Protein AF-A0A060BS75-F1 (afdb_monomer_lite)

pLDDT: mean 91.6, std 6.38, range [59.06, 98.06]

Foldseek 3Di:
DQAAEDAAPVLLVVLLDPVNVVVCNVVSVVCSVRYYHDHDDDDCVAPALQPHPVFPFRDDPVCCLVRVLVSQQVVCVVQVADRDSPQAEAEAEDAQDPVPCLVVCLVCVVVVLVDRHAYEYDYEYDPVSLVSLVVVCVVRVNHYGHHYD

Structure (mmCIF, N/CA/C/O backbone):
data_AF-A0A060BS75-F1
#
_entry.id   AF-A0A060BS75-F1
#
loop_
_atom_site.group_PDB
_atom_site.id
_atom_site.type_symbol
_atom_site.label_atom_id
_atom_site.label_alt_id
_atom_site.label_comp_id
_atom_site.label_asym_id
_atom_site.label_entity_id
_atom_site.label_seq_id
_atom_site.pdbx_PDB_ins_code
_atom_site.Cartn_x
_atom_site.Cartn_y
_atom_site.Cartn_z
_atom_site.occupancy
_atom_site.B_iso_or_equiv
_atom_site.auth_seq_id
_atom_site.auth_comp_id
_atom_site.auth_asym_id
_atom_site.auth_atom_id
_atom_site.pdbx_PDB_model_num
ATOM 1 N N . ALA A 1 1 ? 27.995 4.447 -23.408 1.00 72.88 1 ALA A N 1
ATOM 2 C CA . ALA A 1 1 ? 27.972 4.197 -21.955 1.00 72.88 1 ALA A CA 1
ATOM 3 C C . ALA A 1 1 ? 28.676 2.880 -21.669 1.00 72.88 1 ALA A C 1
ATOM 5 O O . ALA A 1 1 ? 28.351 1.890 -22.328 1.00 72.88 1 ALA A O 1
ATOM 6 N N . ASP A 1 2 ? 29.633 2.883 -20.743 1.00 88.06 2 ASP A N 1
ATOM 7 C CA . ASP A 1 2 ? 30.417 1.701 -20.351 1.00 88.06 2 ASP A CA 1
ATOM 8 C C . ASP A 1 2 ? 29.591 0.711 -19.522 1.00 88.06 2 ASP A C 1
ATOM 10 O O . ASP A 1 2 ? 29.735 -0.495 -19.678 1.00 88.06 2 ASP A O 1
ATOM 14 N N . LYS A 1 3 ? 28.653 1.221 -18.717 1.00 91.50 3 LYS A N 1
ATOM 15 C CA . LYS A 1 3 ? 27.625 0.449 -18.008 1.00 91.50 3 LYS A CA 1
ATOM 16 C C . LYS A 1 3 ? 26.238 1.038 -18.250 1.00 91.50 3 LYS A C 1
ATOM 18 O O . LYS A 1 3 ? 26.112 2.223 -18.565 1.00 91.50 3 LYS A O 1
ATOM 23 N N . VAL A 1 4 ? 25.215 0.201 -18.121 1.00 92.06 4 VAL A N 1
ATOM 24 C CA . VAL A 1 4 ? 23.796 0.570 -18.178 1.00 92.06 4 VAL A CA 1
ATOM 25 C C . VAL A 1 4 ? 23.181 0.189 -16.840 1.00 92.06 4 VAL A C 1
ATOM 27 O O . VAL A 1 4 ? 23.401 -0.920 -16.363 1.00 92.06 4 VAL A O 1
ATOM 30 N N . THR A 1 5 ? 22.441 1.097 -16.215 1.00 93.50 5 THR A N 1
ATOM 31 C CA . THR A 1 5 ? 21.841 0.843 -14.903 1.00 93.50 5 THR A CA 1
ATOM 32 C C . THR A 1 5 ? 20.326 0.920 -14.959 1.00 93.50 5 THR A C 1
ATOM 34 O O . THR A 1 5 ? 19.753 1.641 -15.775 1.00 93.50 5 THR A O 1
ATOM 37 N N . THR A 1 6 ? 19.676 0.170 -14.077 1.00 92.31 6 THR A N 1
ATOM 38 C CA . THR A 1 6 ? 18.230 0.221 -13.865 1.00 92.31 6 THR A CA 1
ATOM 39 C C . THR A 1 6 ? 17.898 0.070 -12.381 1.00 92.31 6 THR A C 1
ATOM 41 O O . THR A 1 6 ? 18.798 -0.067 -11.561 1.00 92.31 6 THR A O 1
ATOM 44 N N . VAL A 1 7 ? 16.621 0.134 -12.009 1.00 91.44 7 VAL A N 1
ATOM 45 C CA . VAL A 1 7 ? 16.177 0.299 -10.610 1.00 91.44 7 VAL A CA 1
ATOM 46 C C . VAL A 1 7 ? 16.085 -0.994 -9.787 1.00 91.44 7 VAL A C 1
ATOM 48 O O . VAL A 1 7 ? 15.776 -0.935 -8.599 1.00 91.44 7 VAL A O 1
ATOM 51 N N . SER A 1 8 ? 16.296 -2.167 -10.385 1.00 91.56 8 SER A N 1
ATOM 52 C CA . SER A 1 8 ? 16.396 -3.451 -9.673 1.00 91.56 8 SER A CA 1
ATOM 53 C C . SER A 1 8 ? 17.017 -4.522 -10.568 1.00 91.56 8 SER A C 1
ATOM 55 O O . SER A 1 8 ? 16.987 -4.384 -11.790 1.00 91.56 8 SER A O 1
ATOM 57 N N . GLU A 1 9 ? 17.573 -5.581 -9.977 1.00 89.69 9 GLU A N 1
ATOM 58 C CA . GLU A 1 9 ? 18.162 -6.685 -10.753 1.00 89.69 9 GLU A CA 1
ATOM 59 C C . GLU A 1 9 ? 17.097 -7.469 -11.524 1.00 89.69 9 GLU A C 1
ATOM 61 O O . GLU A 1 9 ? 17.269 -7.738 -12.706 1.00 89.69 9 GLU A O 1
ATOM 66 N N . SER A 1 10 ? 15.940 -7.741 -10.915 1.00 91.88 10 SER A N 1
ATOM 67 C CA . SER A 1 10 ? 14.841 -8.406 -11.625 1.00 91.88 10 SER A CA 1
ATOM 68 C C . SER A 1 10 ? 14.353 -7.576 -12.810 1.00 91.88 10 SER A C 1
ATOM 70 O O . SER A 1 10 ? 14.191 -8.104 -13.902 1.00 91.88 10 SER A O 1
ATOM 72 N N . TYR A 1 11 ? 14.233 -6.255 -12.647 1.00 91.06 11 TYR A N 1
ATOM 73 C CA . TYR A 1 11 ? 13.853 -5.392 -13.764 1.00 91.06 11 TYR A CA 1
ATOM 74 C C . TYR A 1 11 ? 14.939 -5.332 -14.851 1.00 91.06 11 TYR A C 1
ATOM 76 O O . TYR A 1 11 ? 14.619 -5.174 -16.026 1.00 91.06 11 TYR A O 1
ATOM 84 N N . ALA A 1 12 ? 16.220 -5.491 -14.492 1.00 91.69 12 ALA A N 1
ATOM 85 C CA . ALA A 1 12 ? 17.308 -5.621 -15.461 1.00 91.69 12 ALA A CA 1
ATOM 86 C C . ALA A 1 12 ? 17.142 -6.869 -16.335 1.00 91.69 12 ALA A C 1
ATOM 88 O O . ALA A 1 12 ? 17.379 -6.800 -17.537 1.00 91.69 12 ALA A O 1
ATOM 89 N N . GLU A 1 13 ? 16.696 -7.982 -15.758 1.00 91.12 13 GLU A N 1
ATOM 90 C CA . GLU A 1 13 ? 16.373 -9.198 -16.504 1.00 91.12 13 GLU A CA 1
ATOM 91 C C . GLU A 1 13 ? 15.101 -9.015 -17.345 1.00 91.12 13 GLU A C 1
ATOM 93 O O . GLU A 1 13 ? 15.109 -9.316 -18.541 1.00 91.12 13 GLU A O 1
ATOM 98 N N . GLU A 1 14 ? 14.040 -8.449 -16.764 1.00 92.31 14 GLU A N 1
ATOM 99 C CA . GLU A 1 14 ? 12.744 -8.240 -17.421 1.00 92.31 14 GLU A CA 1
ATOM 100 C C . GLU A 1 14 ? 12.889 -7.441 -18.721 1.00 92.31 14 GLU A C 1
ATOM 102 O O . GLU A 1 14 ? 12.435 -7.896 -19.769 1.00 92.31 14 GLU A O 1
ATOM 107 N N . ILE A 1 15 ? 13.606 -6.312 -18.721 1.00 94.38 15 ILE A N 1
ATOM 108 C CA . ILE A 1 15 ? 13.758 -5.470 -19.925 1.00 94.38 15 ILE A CA 1
ATOM 109 C C . ILE A 1 15 ? 14.606 -6.109 -21.038 1.00 94.38 15 ILE A C 1
ATOM 111 O O . ILE A 1 15 ? 14.699 -5.563 -22.139 1.00 94.38 15 ILE A O 1
ATOM 115 N N . THR A 1 16 ? 15.234 -7.262 -20.786 1.00 93.06 16 THR A N 1
ATOM 116 C CA . THR A 1 16 ? 15.895 -8.056 -21.837 1.00 93.06 16 THR A CA 1
ATOM 117 C C . THR A 1 16 ? 14.941 -9.006 -22.562 1.00 93.06 16 THR A C 1
ATOM 119 O O . THR A 1 16 ? 15.337 -9.625 -23.552 1.00 93.06 16 THR A O 1
ATOM 122 N N . THR A 1 17 ? 13.687 -9.092 -22.116 1.00 92.81 17 THR A N 1
ATOM 123 C CA . THR A 1 17 ? 12.621 -9.877 -22.749 1.00 92.81 17 THR A CA 1
ATOM 124 C C . THR A 1 17 ? 11.796 -9.021 -23.723 1.00 92.81 17 THR A C 1
ATOM 126 O O . THR A 1 17 ? 11.691 -7.804 -23.530 1.00 92.81 17 THR A O 1
ATOM 129 N N . PRO A 1 18 ? 11.215 -9.605 -24.789 1.00 91.62 18 PRO A N 1
ATOM 130 C CA . PRO A 1 18 ? 10.369 -8.872 -25.733 1.00 91.62 18 PRO A CA 1
ATOM 131 C C . PRO A 1 18 ? 9.185 -8.140 -25.090 1.00 91.62 18 PRO A C 1
ATOM 133 O O . PRO A 1 18 ? 8.813 -7.071 -25.568 1.00 91.62 18 PRO A O 1
ATOM 136 N N . GLU A 1 19 ? 8.623 -8.700 -24.020 1.00 90.19 19 GLU A N 1
ATOM 137 C CA . GLU A 1 19 ? 7.420 -8.222 -23.339 1.00 90.19 19 GLU A CA 1
ATOM 138 C C . GLU A 1 19 ? 7.645 -6.891 -22.612 1.00 90.19 19 GLU A C 1
ATOM 140 O O . GLU A 1 19 ? 6.770 -6.031 -22.632 1.00 90.19 19 GLU A O 1
ATOM 145 N N . TYR A 1 20 ? 8.819 -6.711 -21.999 1.00 86.62 20 TYR A N 1
ATOM 146 C CA . TYR A 1 20 ? 9.129 -5.534 -21.172 1.00 86.62 20 TYR A CA 1
ATOM 147 C C . TYR A 1 20 ? 10.224 -4.640 -21.758 1.00 86.62 20 TYR A C 1
ATOM 149 O O . TYR A 1 20 ? 10.456 -3.534 -21.276 1.00 86.62 20 TYR A O 1
ATOM 157 N N . GLY A 1 21 ? 10.932 -5.103 -22.789 1.00 86.25 21 GLY A N 1
ATOM 158 C CA . GLY A 1 21 ? 12.050 -4.368 -23.368 1.00 86.25 21 GLY A CA 1
ATOM 159 C C . GLY A 1 21 ? 11.661 -3.302 -24.388 1.00 86.25 21 GLY A C 1
ATOM 160 O O . GLY A 1 21 ? 12.567 -2.702 -24.959 1.00 86.25 21 GLY A O 1
ATOM 161 N N . GLU A 1 22 ? 10.366 -3.094 -24.667 1.00 90.00 22 GLU A N 1
ATOM 162 C CA .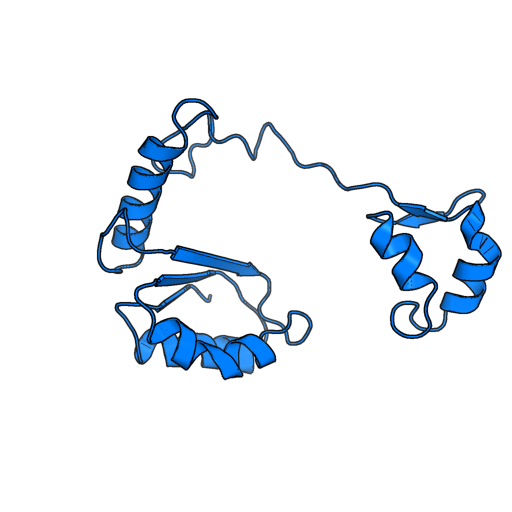 GLU A 1 22 ? 9.842 -2.008 -25.524 1.00 90.00 22 GLU A CA 1
ATOM 163 C C . GLU A 1 22 ? 10.601 -1.878 -26.867 1.00 90.00 22 GLU A C 1
ATOM 165 O O . GLU A 1 22 ? 11.000 -0.801 -27.307 1.00 90.00 22 GLU A O 1
ATOM 170 N N . GLY A 1 23 ? 10.893 -3.022 -27.502 1.00 90.88 23 GLY A N 1
ATOM 171 C CA . GLY A 1 23 ? 11.647 -3.100 -28.764 1.00 90.88 23 GLY A CA 1
ATOM 172 C C . GLY A 1 23 ? 13.179 -2.992 -28.648 1.00 90.88 23 GLY A C 1
ATOM 173 O O . GLY A 1 23 ? 13.880 -3.253 -29.623 1.00 90.88 23 GLY A O 1
ATOM 174 N N . LEU A 1 24 ? 13.721 -2.689 -27.467 1.00 92.69 24 LEU A N 1
ATOM 175 C CA . LEU A 1 24 ? 15.162 -2.612 -27.180 1.00 92.69 24 LEU A CA 1
ATOM 176 C C . LEU A 1 24 ? 15.741 -3.883 -26.544 1.00 92.69 24 LEU A C 1
ATOM 178 O O . LEU A 1 24 ? 16.956 -3.975 -26.365 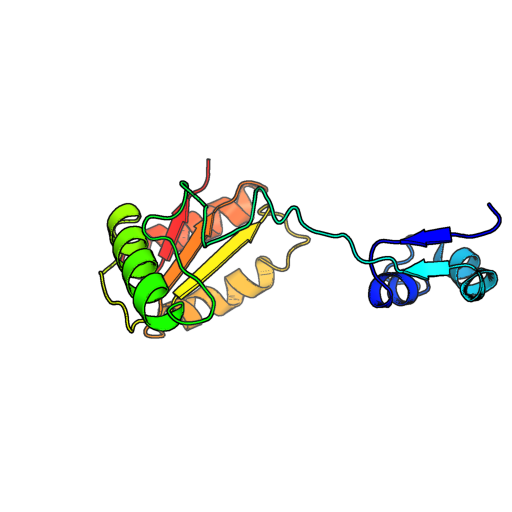1.00 92.69 24 LEU A O 1
ATOM 182 N N . HIS A 1 25 ? 14.901 -4.872 -26.242 1.00 93.25 25 HIS A N 1
ATOM 183 C CA . HIS A 1 25 ? 15.280 -6.131 -25.595 1.00 93.25 25 HIS A CA 1
ATOM 184 C C . HIS A 1 25 ? 16.519 -6.796 -26.217 1.00 93.25 25 HIS A C 1
ATOM 186 O O . HIS A 1 25 ? 17.432 -7.180 -25.495 1.00 93.25 25 HIS A O 1
ATOM 192 N N . GLY A 1 26 ? 16.623 -6.862 -27.551 1.00 92.00 26 GLY A N 1
ATOM 193 C CA . GLY A 1 26 ? 17.783 -7.456 -28.228 1.00 92.00 26 GLY A CA 1
ATOM 194 C C . GLY A 1 26 ? 19.091 -6.693 -27.984 1.00 92.00 26 GLY A C 1
ATOM 195 O O . GLY A 1 26 ? 20.142 -7.304 -27.780 1.00 92.00 26 GLY A O 1
ATOM 196 N N . LEU A 1 27 ? 19.029 -5.358 -27.940 1.00 93.00 27 LEU A N 1
ATOM 197 C CA . LEU A 1 27 ? 20.176 -4.502 -27.625 1.00 93.00 27 LEU A CA 1
ATOM 198 C C . LEU A 1 27 ? 20.585 -4.649 -26.154 1.00 93.00 27 LEU A C 1
ATOM 200 O O . LEU A 1 27 ? 21.772 -4.776 -25.848 1.00 93.00 27 LEU A O 1
ATOM 204 N N . LEU A 1 28 ? 19.603 -4.652 -25.252 1.00 93.56 28 LEU A N 1
ATOM 205 C CA . LEU A 1 28 ? 19.818 -4.803 -23.814 1.00 93.56 28 LEU A CA 1
ATOM 206 C C . LEU A 1 28 ? 20.377 -6.194 -23.485 1.00 93.56 28 LEU A C 1
ATOM 208 O O . LEU A 1 28 ? 21.357 -6.302 -22.753 1.00 93.56 28 LEU A O 1
ATOM 212 N N . TYR A 1 29 ? 19.853 -7.245 -24.117 1.00 92.81 29 TYR A N 1
ATOM 213 C CA . TYR A 1 29 ? 20.337 -8.617 -23.971 1.00 92.81 29 TYR A CA 1
ATOM 214 C C . TYR A 1 29 ? 21.776 -8.791 -24.478 1.00 92.81 29 TYR A C 1
ATOM 216 O O . TYR A 1 29 ? 22.598 -9.456 -23.833 1.00 92.81 29 TYR A O 1
ATOM 224 N N . ALA A 1 30 ? 22.119 -8.169 -25.613 1.00 94.31 30 ALA A N 1
ATOM 225 C CA . ALA A 1 30 ? 23.484 -8.176 -26.140 1.00 94.31 30 ALA A CA 1
ATOM 226 C C . ALA A 1 30 ? 24.480 -7.525 -25.166 1.00 94.31 30 ALA A C 1
ATOM 228 O O . ALA A 1 30 ? 25.638 -7.936 -25.096 1.00 94.31 30 ALA A O 1
ATOM 229 N N . ARG A 1 31 ? 24.015 -6.554 -24.372 1.00 93.19 31 ARG A N 1
ATOM 230 C CA . ARG A 1 31 ? 24.799 -5.838 -23.359 1.00 93.19 31 ARG A CA 1
ATOM 231 C C . ARG A 1 31 ? 24.506 -6.262 -21.919 1.00 93.19 31 ARG A C 1
ATOM 233 O O . ARG A 1 31 ? 24.892 -5.550 -21.000 1.00 93.19 31 ARG A O 1
ATOM 240 N N . ARG A 1 32 ? 23.896 -7.428 -21.690 1.00 91.50 32 ARG A N 1
ATOM 241 C CA . ARG A 1 32 ? 23.499 -7.878 -20.341 1.00 91.50 32 ARG A CA 1
ATOM 242 C C . ARG A 1 32 ? 24.651 -7.953 -19.327 1.00 91.50 32 ARG A C 1
ATOM 244 O O . ARG A 1 32 ? 24.427 -7.730 -18.152 1.00 91.50 32 ARG A O 1
ATOM 251 N N . GLY A 1 33 ? 25.892 -8.195 -19.769 1.00 91.69 33 GLY A N 1
ATOM 252 C CA . GLY A 1 33 ? 27.078 -8.160 -18.889 1.00 91.69 33 GLY A CA 1
ATOM 253 C C . GLY A 1 33 ? 27.467 -6.753 -18.397 1.00 91.69 33 GLY A C 1
ATOM 254 O O . GLY A 1 33 ? 28.258 -6.602 -17.464 1.00 91.69 33 GLY A O 1
ATOM 255 N N . ASP A 1 34 ? 26.908 -5.717 -19.022 1.00 93.31 34 ASP A N 1
ATOM 256 C CA . ASP A 1 34 ? 27.057 -4.312 -18.645 1.00 93.31 34 ASP A CA 1
ATOM 257 C C . ASP A 1 34 ? 25.787 -3.715 -18.033 1.00 93.31 34 ASP A C 1
ATOM 259 O O . ASP A 1 34 ? 25.822 -2.555 -17.615 1.00 93.31 34 ASP A O 1
ATOM 263 N N . LEU A 1 35 ? 24.690 -4.476 -17.993 1.00 93.62 35 LEU A N 1
ATOM 264 C CA . LEU A 1 35 ? 23.411 -4.062 -17.437 1.00 93.62 35 LEU A CA 1
ATOM 265 C C . LEU A 1 35 ? 23.351 -4.452 -15.959 1.00 93.62 35 LEU A C 1
ATOM 267 O O . LEU A 1 35 ? 23.537 -5.617 -15.626 1.00 93.62 35 LEU A O 1
ATOM 271 N N . VAL A 1 36 ? 23.120 -3.477 -15.082 1.00 93.62 36 VAL A N 1
ATOM 272 C CA . VAL A 1 36 ? 23.147 -3.675 -13.626 1.00 93.62 36 VAL A CA 1
ATOM 273 C C . VAL A 1 36 ? 21.907 -3.070 -12.979 1.00 93.62 36 VAL A C 1
ATOM 275 O O . VAL A 1 36 ? 21.583 -1.900 -13.205 1.00 93.62 36 VAL A O 1
ATOM 278 N N . GLY A 1 37 ? 21.229 -3.843 -12.138 1.00 92.81 37 GLY A N 1
ATOM 279 C CA . GLY A 1 37 ? 20.146 -3.359 -11.298 1.00 92.81 37 GLY A CA 1
ATOM 280 C C . GLY A 1 37 ? 20.650 -2.748 -9.993 1.00 92.81 37 GLY A C 1
ATOM 281 O O . GLY A 1 37 ? 21.301 -3.404 -9.190 1.00 92.81 37 GLY A O 1
ATOM 282 N N . ILE A 1 38 ? 20.306 -1.492 -9.730 1.00 92.44 38 ILE A N 1
ATOM 283 C CA . ILE A 1 38 ? 20.626 -0.800 -8.482 1.00 92.44 38 ILE A CA 1
ATOM 284 C C . ILE A 1 38 ? 19.315 -0.412 -7.811 1.00 92.44 38 ILE A C 1
ATOM 286 O O . ILE A 1 38 ? 18.581 0.441 -8.306 1.00 92.44 38 ILE A O 1
ATOM 290 N N . LEU A 1 39 ? 19.032 -1.043 -6.670 1.00 92.12 39 LEU A N 1
ATOM 291 C CA . LEU A 1 39 ? 17.833 -0.753 -5.892 1.00 92.12 39 LEU A CA 1
ATOM 292 C C . LEU A 1 39 ? 17.825 0.696 -5.410 1.00 92.12 39 LEU A C 1
ATOM 294 O O . LEU A 1 39 ? 18.799 1.194 -4.839 1.00 92.12 39 LEU A O 1
ATOM 298 N N . ASN A 1 40 ? 16.681 1.350 -5.588 1.00 90.56 40 ASN A N 1
ATOM 299 C CA . ASN A 1 40 ? 16.455 2.665 -5.014 1.00 90.56 40 ASN A CA 1
ATOM 300 C C . ASN A 1 40 ? 16.411 2.574 -3.483 1.00 90.56 40 ASN A C 1
ATOM 302 O O . ASN A 1 40 ? 15.773 1.690 -2.911 1.00 90.56 40 ASN A O 1
ATOM 306 N N . GLY A 1 41 ? 17.063 3.525 -2.820 1.00 91.25 41 GLY A N 1
ATOM 307 C CA . GLY A 1 41 ? 16.927 3.712 -1.379 1.00 91.25 41 GLY A CA 1
ATOM 308 C C . GLY A 1 41 ? 15.660 4.484 -1.008 1.00 91.25 41 GLY A C 1
ATOM 309 O O . GLY A 1 41 ? 15.002 5.091 -1.853 1.00 91.25 41 GLY A O 1
ATOM 310 N N . ILE A 1 42 ? 15.367 4.521 0.292 1.00 93.25 42 ILE A N 1
ATOM 311 C CA . ILE A 1 42 ? 14.388 5.436 0.889 1.00 93.25 42 ILE A CA 1
ATOM 312 C C . ILE A 1 42 ? 15.079 6.367 1.887 1.00 93.25 42 ILE A C 1
ATOM 314 O O . ILE A 1 42 ? 16.151 6.069 2.413 1.00 93.25 42 ILE A O 1
ATOM 318 N N . SER A 1 43 ? 14.457 7.509 2.167 1.00 92.12 43 SER A N 1
ATOM 319 C CA . SER A 1 43 ? 14.963 8.454 3.159 1.00 92.12 43 SER A CA 1
ATOM 320 C C . SER A 1 43 ? 14.524 8.049 4.568 1.00 92.12 43 SER A C 1
ATOM 322 O O . SER A 1 43 ? 13.376 8.268 4.941 1.00 92.12 43 SER A O 1
ATOM 324 N N . TYR A 1 44 ? 15.449 7.525 5.375 1.00 91.81 44 TYR A N 1
ATOM 325 C CA . TYR A 1 44 ? 15.204 7.179 6.785 1.00 91.81 44 TYR A CA 1
ATOM 326 C C . TYR A 1 44 ? 15.006 8.391 7.704 1.00 91.81 44 TYR A C 1
ATOM 328 O O . TYR A 1 44 ? 14.686 8.227 8.872 1.00 91.81 44 TYR A O 1
ATOM 336 N N . THR A 1 45 ? 15.214 9.616 7.221 1.00 91.38 45 THR A N 1
ATOM 337 C CA . THR A 1 45 ? 14.855 10.821 7.983 1.00 91.38 45 THR A CA 1
ATOM 338 C C . THR A 1 45 ? 13.378 11.156 7.820 1.00 91.38 45 THR A C 1
ATOM 340 O O . THR A 1 45 ? 12.751 11.605 8.772 1.00 91.38 45 THR A O 1
ATOM 343 N N . HIS A 1 46 ? 12.820 10.926 6.627 1.00 89.50 46 HIS A N 1
ATOM 344 C CA . HIS A 1 46 ? 11.407 11.179 6.341 1.00 89.50 46 HIS A CA 1
ATOM 345 C C . HIS A 1 46 ? 10.523 9.975 6.685 1.00 89.50 46 HIS A C 1
ATOM 347 O O . HIS A 1 46 ? 9.451 10.150 7.246 1.00 89.50 46 HIS A O 1
ATOM 353 N N . TYR A 1 47 ? 10.984 8.757 6.394 1.00 92.12 47 TYR A N 1
ATOM 354 C CA . TYR A 1 47 ? 10.249 7.511 6.620 1.00 92.12 47 TYR A CA 1
ATOM 355 C C . TYR A 1 47 ? 10.801 6.767 7.835 1.00 92.12 47 TYR A C 1
ATOM 357 O O . TYR A 1 47 ? 11.407 5.702 7.708 1.00 92.12 47 TYR A O 1
ATOM 365 N N . ASN A 1 48 ? 10.613 7.343 9.022 1.00 95.81 48 ASN A N 1
ATOM 366 C CA . ASN A 1 48 ? 11.007 6.711 10.277 1.00 95.81 48 ASN A CA 1
ATOM 367 C C . ASN A 1 48 ? 9.852 6.705 11.282 1.00 95.81 48 ASN A C 1
ATOM 369 O O . ASN A 1 48 ? 9.560 7.753 11.859 1.00 95.81 48 ASN A O 1
ATOM 373 N N . PRO A 1 49 ? 9.243 5.540 11.568 1.00 96.31 49 PRO A N 1
ATOM 374 C CA . PRO A 1 49 ? 8.105 5.457 12.478 1.00 96.31 49 PRO A CA 1
ATOM 375 C C . PRO A 1 49 ? 8.439 5.868 13.920 1.00 96.31 49 PRO A C 1
ATOM 377 O O . PRO A 1 49 ? 7.528 6.158 14.690 1.00 96.31 49 PRO A O 1
ATOM 380 N N . GLU A 1 50 ? 9.715 5.938 14.308 1.00 96.44 50 GLU A N 1
ATOM 381 C CA . GLU A 1 50 ? 10.118 6.403 15.640 1.00 96.44 50 GLU A CA 1
ATOM 382 C C . GLU A 1 50 ? 10.062 7.931 15.775 1.00 96.44 50 GLU A C 1
ATOM 384 O O . GLU A 1 50 ? 9.959 8.450 16.888 1.00 96.44 50 GLU A O 1
ATOM 389 N N . THR A 1 51 ? 10.109 8.663 14.659 1.00 95.94 51 THR A N 1
ATOM 390 C CA . THR A 1 51 ? 10.152 10.135 14.636 1.00 95.94 51 THR A CA 1
ATOM 391 C C . THR A 1 51 ? 9.056 10.777 13.790 1.00 95.94 51 THR A C 1
ATOM 393 O O . THR A 1 51 ? 8.897 11.995 13.844 1.00 95.94 51 THR A O 1
ATOM 396 N N . ASP A 1 52 ? 8.300 9.989 13.027 1.00 96.00 52 ASP A N 1
ATOM 397 C CA . ASP A 1 52 ? 7.257 10.471 12.127 1.00 96.00 52 ASP A CA 1
ATOM 398 C C . ASP A 1 52 ? 6.111 11.145 12.907 1.00 96.00 52 ASP A C 1
ATOM 400 O O . ASP A 1 52 ? 5.587 10.608 13.884 1.00 96.00 52 ASP A O 1
ATOM 404 N N . ASN A 1 53 ? 5.767 12.367 12.500 1.00 94.56 53 ASN A N 1
ATOM 405 C CA . ASN A 1 53 ? 4.663 13.160 13.052 1.00 94.56 53 ASN A CA 1
ATOM 406 C C . ASN A 1 53 ? 3.347 12.959 12.292 1.00 94.56 53 ASN A C 1
ATOM 408 O O . ASN A 1 53 ? 2.315 13.450 12.741 1.00 94.56 53 ASN A O 1
ATOM 412 N N . MET A 1 54 ? 3.387 12.295 11.136 1.00 94.06 54 MET A N 1
ATOM 413 C CA . MET A 1 54 ? 2.228 12.049 10.277 1.00 94.06 54 MET A CA 1
ATOM 414 C C . MET A 1 54 ? 1.452 10.798 10.697 1.00 94.06 54 MET A C 1
ATOM 416 O O . MET A 1 54 ? 0.304 10.623 10.297 1.00 94.06 54 MET A O 1
ATOM 420 N N . ILE A 1 55 ? 2.057 9.939 11.520 1.00 96.19 55 ILE A N 1
ATOM 421 C CA . ILE A 1 55 ? 1.379 8.814 12.163 1.00 96.19 55 ILE A CA 1
ATOM 422 C C . ILE A 1 55 ? 0.917 9.209 13.563 1.00 96.19 55 ILE A C 1
ATOM 424 O O . ILE A 1 55 ? 1.572 9.978 14.265 1.00 96.19 55 ILE A O 1
ATOM 428 N N . PHE A 1 56 ? -0.210 8.655 13.994 1.00 97.00 56 PH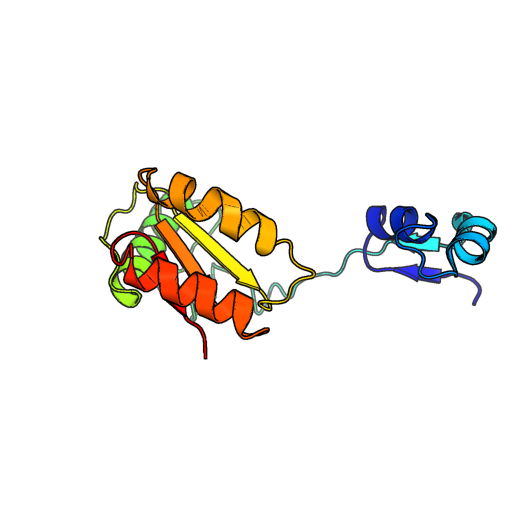E A N 1
ATOM 429 C CA . PHE A 1 56 ? -0.815 9.042 15.263 1.00 97.00 56 PHE A CA 1
ATOM 430 C C . PHE A 1 56 ? -0.030 8.592 16.500 1.00 97.00 56 PHE A C 1
ATOM 432 O O . PHE A 1 56 ? -0.152 9.195 17.562 1.00 97.00 56 PHE A O 1
ATOM 439 N N . GLU A 1 57 ? 0.708 7.492 16.391 1.00 97.25 57 GLU A N 1
ATOM 440 C CA . GLU A 1 57 ? 1.556 6.920 17.426 1.00 97.25 57 GLU A CA 1
ATOM 441 C C . GLU A 1 57 ? 2.870 6.457 16.809 1.00 97.25 57 GLU A C 1
ATOM 443 O O . GLU A 1 57 ? 2.899 5.582 15.939 1.00 97.25 57 GLU A O 1
ATOM 448 N N . ARG A 1 58 ? 3.973 7.004 17.314 1.00 97.75 58 ARG A N 1
ATOM 449 C CA . ARG A 1 58 ? 5.319 6.582 16.930 1.00 97.75 58 ARG A CA 1
ATOM 450 C C . ARG A 1 58 ? 5.650 5.207 17.491 1.00 97.75 58 ARG A C 1
ATOM 452 O O . ARG A 1 58 ? 5.242 4.856 18.603 1.00 97.75 58 ARG A O 1
ATOM 459 N N . TYR A 1 59 ? 6.421 4.439 16.732 1.00 97.25 59 TYR A N 1
ATOM 460 C CA . TYR A 1 59 ? 6.790 3.077 17.096 1.00 97.25 59 TYR A CA 1
ATOM 461 C C . TYR A 1 59 ? 8.160 2.665 16.565 1.00 97.25 59 TYR A C 1
ATOM 463 O O . TYR A 1 59 ? 8.651 3.180 15.570 1.00 97.25 59 TYR A O 1
ATOM 471 N N . SER A 1 60 ? 8.738 1.680 17.243 1.00 96.38 60 SER A N 1
ATOM 472 C CA . SER A 1 60 ? 9.983 0.991 16.902 1.00 96.38 60 SER A CA 1
ATOM 473 C C . SER A 1 60 ? 9.687 -0.479 16.608 1.00 96.38 60 SER A C 1
ATOM 475 O O . SER A 1 60 ? 8.592 -0.971 16.893 1.00 96.38 60 SER A O 1
ATOM 477 N N . ALA A 1 61 ? 10.681 -1.234 16.141 1.00 95.75 61 ALA A N 1
ATOM 478 C CA . ALA A 1 61 ? 10.539 -2.680 15.945 1.00 95.75 61 ALA A CA 1
ATOM 479 C C . ALA A 1 61 ? 10.104 -3.439 17.221 1.00 95.75 61 ALA A C 1
ATOM 481 O O . ALA A 1 61 ? 9.472 -4.485 17.124 1.00 95.75 61 ALA A O 1
ATOM 482 N N . LYS A 1 62 ? 10.395 -2.908 18.418 1.00 96.31 62 LYS A N 1
ATOM 483 C CA . LYS A 1 62 ? 10.094 -3.565 19.704 1.00 96.31 62 LYS A CA 1
ATOM 484 C C . LYS A 1 62 ? 8.633 -3.453 20.141 1.00 96.31 62 LYS A C 1
ATOM 486 O O . LYS A 1 62 ? 8.183 -4.258 20.944 1.00 96.31 62 LYS A O 1
ATOM 491 N N . ASN A 1 63 ? 7.916 -2.433 19.674 1.00 96.25 63 ASN A N 1
ATOM 492 C CA . ASN A 1 63 ? 6.535 -2.144 20.081 1.00 96.25 63 ASN A CA 1
ATOM 493 C C . ASN A 1 63 ? 5.592 -1.950 18.882 1.00 96.25 63 ASN A C 1
ATOM 495 O O . ASN A 1 63 ? 4.480 -1.447 19.050 1.00 96.25 63 ASN A O 1
ATOM 499 N N . ALA A 1 64 ? 6.038 -2.355 17.688 1.00 94.69 64 ALA A N 1
ATOM 500 C CA . ALA A 1 64 ? 5.313 -2.182 16.438 1.00 94.69 64 ALA A CA 1
ATOM 501 C C . ALA A 1 64 ? 3.923 -2.820 16.482 1.00 94.69 64 ALA A C 1
ATOM 503 O O . ALA A 1 64 ? 2.979 -2.201 16.018 1.00 94.69 64 ALA A O 1
ATOM 504 N N . GLU A 1 65 ? 3.774 -4.011 17.061 1.00 93.25 65 GLU A N 1
ATOM 505 C CA . GLU A 1 65 ? 2.487 -4.714 17.135 1.00 93.25 65 GLU A CA 1
ATOM 506 C C . GLU A 1 65 ? 1.420 -3.877 17.860 1.00 93.25 65 GLU A C 1
ATOM 508 O O . GLU A 1 65 ? 0.419 -3.484 17.261 1.00 93.25 65 GLU A O 1
ATOM 513 N N . VAL A 1 66 ? 1.699 -3.487 19.106 1.00 95.31 66 VAL A N 1
ATOM 514 C CA . VAL A 1 66 ? 0.777 -2.697 19.937 1.00 95.31 66 VAL A CA 1
ATOM 515 C C . VAL A 1 66 ? 0.530 -1.311 19.337 1.00 95.31 66 VAL A C 1
ATOM 517 O O . VAL A 1 66 ? -0.608 -0.868 19.203 1.00 95.31 66 VAL A O 1
ATOM 520 N N . LYS A 1 67 ? 1.592 -0.594 18.946 1.00 96.62 67 LYS A N 1
ATOM 521 C CA . LYS A 1 67 ? 1.460 0.786 18.459 1.00 96.62 67 LYS A CA 1
ATOM 522 C C . LYS A 1 67 ? 0.824 0.871 17.069 1.00 96.62 67 LYS A C 1
ATOM 524 O O . LYS A 1 67 ? 0.095 1.826 16.801 1.00 96.62 67 LYS A O 1
ATOM 529 N N . LYS A 1 68 ? 1.031 -0.124 16.197 1.00 95.69 68 LYS A N 1
ATOM 530 C CA . LYS A 1 68 ? 0.322 -0.198 14.910 1.00 95.69 68 LYS A CA 1
ATOM 531 C C . LYS A 1 68 ? -1.160 -0.510 15.096 1.00 95.69 68 LYS A C 1
ATOM 533 O O . LYS A 1 68 ? -1.946 0.033 14.327 1.00 95.69 68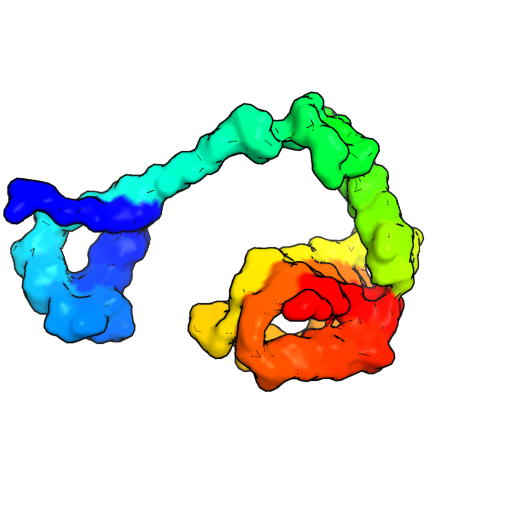 LYS A O 1
ATOM 538 N N . GLY A 1 69 ? -1.543 -1.289 16.112 1.00 96.31 69 GLY A N 1
ATOM 539 C CA . GLY A 1 69 ? -2.949 -1.471 16.495 1.00 96.31 69 GLY A CA 1
ATOM 540 C C . GLY A 1 69 ? -3.638 -0.134 16.789 1.00 96.31 69 GLY A C 1
ATOM 541 O O . GLY A 1 69 ? -4.659 0.185 16.186 1.00 96.31 69 GLY A O 1
ATOM 542 N N . ILE A 1 70 ? -3.000 0.723 17.595 1.00 96.69 70 ILE A N 1
ATOM 543 C CA . ILE A 1 70 ? -3.523 2.067 17.900 1.00 96.69 70 ILE A CA 1
ATOM 544 C C . ILE A 1 70 ? -3.605 2.943 16.641 1.00 96.69 70 ILE A C 1
ATOM 546 O O . ILE A 1 70 ? -4.624 3.592 16.407 1.00 96.69 70 ILE A O 1
ATOM 550 N N . ASN A 1 71 ? -2.556 2.959 15.808 1.00 97.50 71 ASN A N 1
ATOM 551 C CA . ASN A 1 71 ? -2.574 3.702 14.541 1.00 97.50 71 ASN A CA 1
ATOM 552 C C . ASN A 1 71 ? -3.705 3.239 13.617 1.00 97.50 71 ASN A C 1
ATOM 554 O O . ASN A 1 71 ? -4.342 4.065 12.969 1.00 97.50 71 ASN A O 1
ATOM 558 N N . LYS A 1 72 ? -3.962 1.931 13.570 1.00 97.56 72 LYS A N 1
ATOM 559 C CA . LYS A 1 72 ? -5.027 1.336 12.766 1.00 97.56 72 LYS A CA 1
ATOM 560 C C . LYS A 1 72 ? -6.410 1.749 13.259 1.00 97.56 72 LYS A C 1
ATOM 562 O O . LYS A 1 72 ? -7.216 2.155 12.434 1.00 97.56 72 LYS A O 1
ATOM 567 N N . VAL A 1 73 ? -6.664 1.719 14.568 1.00 97.94 73 VAL A N 1
ATOM 568 C CA . VAL A 1 73 ? -7.944 2.175 15.141 1.00 97.94 73 VAL A CA 1
ATOM 569 C C . VAL A 1 73 ? -8.191 3.652 14.840 1.00 97.94 73 VAL A C 1
ATOM 571 O O . VAL A 1 73 ? -9.267 4.014 14.371 1.00 97.94 73 VAL A O 1
ATOM 574 N N . LYS A 1 74 ? -7.172 4.502 15.011 1.00 98.00 74 LYS A N 1
ATOM 575 C CA . LYS A 1 74 ? -7.270 5.932 14.679 1.00 98.00 74 LYS A CA 1
ATOM 576 C C . LYS A 1 74 ? -7.464 6.174 13.176 1.00 98.00 74 LYS A C 1
ATOM 578 O O . LYS A 1 74 ? -8.180 7.091 12.789 1.00 98.00 74 LYS A O 1
ATOM 583 N N . LEU A 1 75 ? -6.871 5.342 12.314 1.00 97.69 75 LEU A N 1
ATOM 584 C CA . LEU A 1 75 ? -7.119 5.387 10.871 1.00 97.69 75 LEU A CA 1
ATOM 585 C C . LEU A 1 75 ? -8.548 4.943 10.525 1.00 97.69 75 LEU A C 1
ATOM 587 O O . LEU A 1 75 ? -9.187 5.579 9.694 1.00 97.69 75 LEU A O 1
ATOM 591 N N . GLN A 1 76 ? -9.065 3.887 11.160 1.00 98.06 76 GLN A N 1
ATOM 592 C CA . GLN A 1 76 ? -10.458 3.454 10.993 1.00 98.06 76 GLN A CA 1
ATOM 593 C C . GLN A 1 76 ? -11.419 4.578 11.382 1.00 98.06 76 GLN A C 1
ATOM 595 O O . GLN A 1 76 ? -12.317 4.898 10.610 1.00 98.06 76 GLN A O 1
ATOM 600 N N . GLU A 1 77 ? -11.179 5.227 12.523 1.00 97.75 77 GLU A N 1
ATOM 601 C CA . GLU A 1 77 ? -11.943 6.390 12.975 1.00 97.75 77 GLU A CA 1
ATOM 602 C C . GLU A 1 77 ? -11.892 7.541 11.960 1.00 97.75 77 GLU A C 1
ATOM 604 O O . GLU A 1 77 ? -12.941 8.025 11.539 1.00 97.75 77 GLU A O 1
ATOM 609 N N . LEU A 1 78 ? -10.693 7.924 11.500 1.00 97.19 78 LEU A N 1
ATOM 610 C CA . LEU A 1 78 ? -10.509 8.981 10.497 1.00 97.19 78 LEU A CA 1
ATOM 611 C C . LEU A 1 78 ? -11.294 8.706 9.204 1.00 97.19 78 LEU A C 1
ATOM 613 O O . LEU A 1 78 ? -11.785 9.633 8.563 1.00 97.19 78 LEU A O 1
ATOM 617 N N . LEU A 1 79 ? -11.403 7.435 8.819 1.00 96.75 79 LEU A N 1
ATOM 618 C CA . LEU A 1 79 ? -12.037 6.992 7.580 1.00 96.75 79 LEU A CA 1
ATOM 619 C C . LEU A 1 79 ? -13.508 6.587 7.744 1.00 96.75 79 LEU A C 1
ATOM 621 O O . LEU A 1 79 ? -14.103 6.112 6.777 1.00 96.75 79 LEU A O 1
ATOM 625 N N . ASN A 1 80 ? -14.092 6.774 8.934 1.00 96.38 80 ASN A N 1
ATOM 626 C CA . ASN A 1 80 ? -15.442 6.324 9.295 1.00 96.38 80 ASN A CA 1
ATOM 627 C C . ASN A 1 80 ? -15.680 4.815 9.090 1.00 96.38 80 ASN A C 1
ATOM 629 O O . ASN A 1 80 ? -16.797 4.381 8.814 1.00 96.38 80 ASN A O 1
ATOM 633 N N . LEU A 1 81 ? -14.634 4.004 9.247 1.00 97.06 81 LEU A N 1
ATOM 634 C CA . LEU A 1 81 ? -14.720 2.548 9.246 1.00 97.06 81 LEU A CA 1
ATOM 635 C C . LEU A 1 81 ? -14.970 2.018 10.672 1.00 97.06 81 LEU A C 1
ATOM 637 O O . LEU A 1 81 ? -14.557 2.649 11.649 1.00 97.06 81 LEU A O 1
ATOM 641 N N . PRO A 1 82 ? -15.589 0.830 10.828 1.00 96.75 82 PRO A N 1
ATOM 642 C CA . PRO A 1 82 ? -15.692 0.157 12.117 1.00 96.75 82 PRO A CA 1
ATOM 643 C C . PRO A 1 82 ? -14.320 0.005 12.780 1.00 96.75 82 PRO A C 1
ATOM 645 O O . PRO A 1 82 ? -13.392 -0.545 12.180 1.00 96.75 82 PRO A O 1
ATOM 648 N N . GLN A 1 83 ? -14.216 0.491 14.014 1.00 97.44 83 GLN A N 1
ATOM 649 C CA . GLN A 1 83 ? -12.995 0.449 14.809 1.00 97.44 83 GLN A CA 1
ATOM 650 C C . GLN A 1 83 ? -12.806 -0.954 15.391 1.00 97.44 83 GLN A C 1
ATOM 652 O O . GLN A 1 83 ? -13.595 -1.403 16.219 1.00 97.44 83 GLN A O 1
ATOM 657 N N . ASP A 1 84 ? -11.772 -1.648 14.931 1.00 95.06 84 ASP A N 1
ATOM 658 C CA . ASP A 1 84 ? -11.396 -2.985 15.378 1.00 95.06 84 ASP A CA 1
ATOM 659 C C . ASP A 1 84 ? -9.915 -3.226 15.054 1.00 95.06 84 ASP A C 1
ATOM 661 O O . ASP A 1 84 ? -9.515 -3.355 13.889 1.00 95.06 84 ASP A O 1
ATOM 665 N N . GLU A 1 85 ? -9.085 -3.299 16.094 1.00 93.12 85 GLU A N 1
ATOM 666 C CA . GLU A 1 85 ? -7.647 -3.528 15.950 1.00 93.12 85 GLU A CA 1
ATOM 667 C C . GLU A 1 85 ? -7.310 -4.912 15.373 1.00 93.12 85 GLU A C 1
ATOM 669 O O . GLU A 1 85 ? -6.256 -5.066 14.750 1.00 93.12 85 GLU A O 1
ATOM 674 N N . ASN A 1 86 ? -8.213 -5.891 15.484 1.00 92.06 86 ASN A N 1
ATOM 675 C CA . ASN A 1 86 ? -8.008 -7.269 15.039 1.00 92.06 86 ASN A CA 1
ATOM 676 C C . ASN A 1 86 ? -8.490 -7.507 13.600 1.00 92.06 86 ASN A C 1
ATOM 678 O O . ASN A 1 86 ? -7.970 -8.389 12.917 1.00 92.06 86 ASN A O 1
ATOM 682 N N . LYS A 1 87 ? -9.411 -6.684 13.084 1.00 93.25 87 LYS A N 1
ATOM 683 C CA . LYS A 1 87 ? -9.966 -6.836 11.726 1.00 93.25 87 LYS A CA 1
ATOM 684 C C . LYS A 1 87 ? -8.922 -6.606 10.638 1.00 93.25 87 LYS A C 1
ATOM 686 O O . LYS A 1 87 ? -8.333 -5.534 10.582 1.00 93.25 87 LYS A O 1
ATOM 691 N N . PHE A 1 88 ? -8.671 -7.559 9.749 1.00 94.75 88 PHE A N 1
ATOM 692 C CA . PHE A 1 88 ? -7.606 -7.416 8.748 1.00 94.75 88 PHE A CA 1
ATOM 693 C C . PHE A 1 88 ? -7.806 -6.177 7.853 1.00 94.75 88 PHE A C 1
ATOM 695 O O . PHE A 1 88 ? -8.926 -5.891 7.442 1.00 94.75 88 PHE A O 1
ATOM 702 N N . MET A 1 89 ? -6.736 -5.434 7.551 1.00 95.75 89 MET A N 1
ATOM 703 C CA . MET A 1 89 ? -6.810 -4.203 6.755 1.00 95.75 89 MET A CA 1
ATOM 704 C C . MET A 1 89 ? -5.781 -4.218 5.625 1.00 95.75 89 MET A C 1
ATOM 706 O O . MET A 1 89 ? -4.594 -4.435 5.871 1.00 95.75 89 MET A O 1
ATOM 710 N N . ILE A 1 90 ? -6.233 -3.926 4.405 1.00 95.19 90 ILE A N 1
ATOM 711 C CA . ILE A 1 90 ? -5.392 -3.713 3.224 1.00 95.19 90 ILE A CA 1
ATOM 712 C C . ILE A 1 90 ? -5.370 -2.223 2.889 1.00 95.19 90 ILE A C 1
ATOM 714 O O . ILE A 1 90 ? -6.420 -1.607 2.730 1.00 95.19 90 ILE A O 1
ATOM 718 N N . GLY A 1 91 ? -4.170 -1.654 2.755 1.00 94.31 91 GLY A N 1
ATOM 719 C CA . GLY A 1 91 ? -3.963 -0.299 2.246 1.00 94.31 91 GLY A CA 1
ATOM 720 C C . GLY A 1 91 ? -3.470 -0.323 0.800 1.00 94.31 91 GLY A C 1
ATOM 721 O O . GLY A 1 91 ? -2.457 -0.954 0.507 1.00 94.31 91 GLY A O 1
ATOM 722 N N . ILE A 1 92 ? -4.161 0.384 -0.090 1.00 92.75 92 ILE A N 1
ATOM 723 C CA . ILE A 1 92 ? -3.786 0.587 -1.490 1.00 92.75 92 ILE A CA 1
ATOM 724 C C . ILE A 1 92 ? -3.392 2.054 -1.654 1.00 92.75 92 ILE A C 1
ATOM 726 O O . ILE A 1 92 ? -4.245 2.936 -1.598 1.00 92.75 92 ILE A O 1
ATOM 730 N N . ILE A 1 93 ? -2.097 2.309 -1.861 1.00 92.62 93 ILE A N 1
ATOM 731 C CA . ILE A 1 93 ? -1.549 3.650 -2.110 1.00 92.62 93 ILE A CA 1
ATOM 732 C C . ILE A 1 93 ? -0.853 3.627 -3.471 1.00 92.62 93 ILE A C 1
ATOM 734 O O . ILE A 1 93 ? 0.254 3.105 -3.601 1.00 92.62 93 ILE A O 1
ATOM 738 N N . SER A 1 94 ? -1.520 4.131 -4.509 1.00 86.94 94 SER A N 1
ATOM 739 C CA . SER A 1 94 ? -1.013 4.072 -5.887 1.00 86.94 94 SER A CA 1
ATOM 740 C C . SER A 1 94 ? -1.684 5.113 -6.782 1.00 86.94 94 SER A C 1
ATOM 742 O O . SER A 1 94 ? -2.779 5.587 -6.496 1.00 86.94 94 SER A O 1
ATOM 744 N N . ARG A 1 95 ? -1.058 5.411 -7.927 1.00 84.94 95 ARG A N 1
ATOM 745 C CA . ARG A 1 95 ? -1.784 6.010 -9.056 1.00 84.94 95 ARG A CA 1
ATOM 746 C C . ARG A 1 95 ? -2.784 4.983 -9.579 1.00 84.94 95 ARG A C 1
ATOM 748 O O . ARG A 1 95 ? -2.401 3.828 -9.784 1.00 84.94 95 ARG A O 1
ATOM 755 N N . LEU A 1 96 ? -4.031 5.394 -9.770 1.00 82.25 96 LEU A N 1
ATOM 756 C CA . LEU A 1 96 ? -5.140 4.526 -10.166 1.00 82.25 96 LEU A CA 1
ATOM 757 C C . LEU A 1 96 ? -5.209 4.406 -11.694 1.00 82.25 96 LEU A C 1
ATOM 759 O O . LEU A 1 96 ? -6.094 4.968 -12.324 1.00 82.25 96 LEU A O 1
ATOM 763 N N . THR A 1 97 ? -4.234 3.738 -12.310 1.00 79.19 97 THR A N 1
ATOM 764 C CA . THR A 1 97 ? -4.170 3.549 -13.772 1.00 79.19 97 THR A CA 1
ATOM 765 C C . THR A 1 97 ? -4.217 2.070 -14.147 1.00 79.19 97 THR A C 1
ATOM 767 O O . THR A 1 97 ? -3.841 1.210 -13.350 1.00 79.19 97 THR A O 1
ATOM 770 N N . ASP A 1 98 ? -4.625 1.770 -15.381 1.00 65.25 98 ASP A N 1
ATOM 771 C CA . ASP A 1 98 ? -4.812 0.392 -15.871 1.00 65.25 98 ASP A CA 1
ATOM 772 C C . ASP A 1 98 ? -3.518 -0.452 -15.807 1.00 65.25 98 ASP A C 1
ATOM 774 O O . ASP A 1 98 ? -3.557 -1.662 -15.618 1.00 65.25 98 ASP A O 1
ATOM 778 N N . GLN A 1 99 ? -2.344 0.193 -15.832 1.00 59.06 99 GLN A N 1
ATOM 779 C CA . GLN A 1 99 ? -1.026 -0.453 -15.698 1.00 59.06 99 GLN A CA 1
ATOM 780 C C . GLN A 1 99 ? -0.735 -1.072 -14.313 1.00 59.06 99 GLN A C 1
ATOM 782 O O . GLN A 1 99 ? 0.367 -1.574 -14.086 1.00 59.06 99 GLN A O 1
ATOM 787 N N . LYS A 1 100 ? -1.663 -1.001 -13.352 1.00 66.62 100 LYS A N 1
ATOM 788 C CA . LYS A 1 100 ? -1.463 -1.485 -11.975 1.00 66.62 100 LYS A CA 1
ATOM 789 C C . LYS A 1 100 ? -2.298 -2.713 -11.603 1.00 66.62 100 LYS A C 1
ATOM 791 O O . LYS A 1 100 ? -2.264 -3.107 -10.441 1.00 66.62 100 LYS A O 1
ATOM 796 N N . GLY A 1 101 ? -2.999 -3.333 -12.555 1.00 69.38 101 GLY A N 1
ATOM 797 C CA . GLY A 1 101 ? -3.774 -4.552 -12.291 1.00 69.38 101 GLY A CA 1
ATOM 798 C C . GLY A 1 101 ? -5.077 -4.298 -11.522 1.00 69.38 101 GLY A C 1
ATOM 799 O O . GLY A 1 101 ? -5.554 -5.171 -10.797 1.00 69.38 101 GLY A O 1
ATOM 800 N N . PHE A 1 102 ? -5.629 -3.079 -11.597 1.00 77.81 102 PHE A N 1
ATOM 801 C CA . PHE A 1 102 ? -6.881 -2.735 -10.910 1.00 77.81 102 PHE A CA 1
ATOM 802 C C . PHE A 1 102 ? -8.115 -3.374 -11.547 1.00 77.81 102 PHE A C 1
ATOM 804 O O . PHE A 1 102 ? -9.114 -3.555 -10.859 1.00 77.81 102 PHE A O 1
ATOM 811 N N . ASP A 1 103 ? -8.017 -3.762 -12.814 1.00 73.94 103 ASP A N 1
ATOM 812 C CA . ASP A 1 103 ? -8.943 -4.663 -13.492 1.00 73.94 103 ASP A CA 1
ATOM 813 C C . ASP A 1 103 ? -9.089 -5.982 -12.718 1.00 73.94 103 ASP A C 1
ATOM 815 O O . ASP A 1 103 ? -10.200 -6.360 -12.357 1.00 73.94 103 ASP A O 1
ATOM 819 N N . LEU A 1 104 ? -7.977 -6.614 -12.329 1.00 80.88 104 LEU A N 1
ATOM 820 C CA . LEU A 1 104 ? -8.009 -7.844 -11.528 1.00 80.88 104 LEU A CA 1
ATOM 821 C C . LEU A 1 104 ? -8.620 -7.622 -10.143 1.00 80.88 104 LEU A C 1
ATOM 823 O O . LEU A 1 104 ? -9.363 -8.470 -9.653 1.00 80.88 104 LEU A O 1
ATOM 827 N N . ILE A 1 105 ? -8.319 -6.485 -9.505 1.00 83.88 105 ILE A N 1
ATOM 828 C CA . ILE A 1 105 ? -8.929 -6.133 -8.217 1.00 83.88 105 ILE A CA 1
ATOM 829 C C . ILE A 1 105 ? -10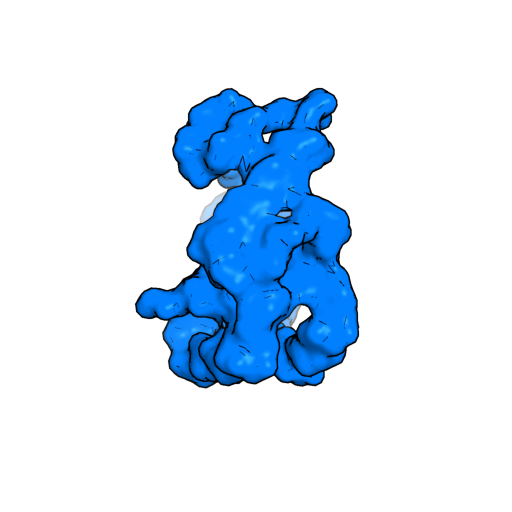.440 -5.976 -8.385 1.00 83.88 105 ILE A C 1
ATOM 831 O O . ILE A 1 105 ? -11.180 -6.512 -7.567 1.00 83.88 105 ILE A O 1
ATOM 835 N N . GLY A 1 106 ? -10.902 -5.313 -9.447 1.00 83.62 106 GLY A N 1
ATOM 836 C CA . GLY A 1 106 ? -12.323 -5.150 -9.750 1.00 83.62 106 GLY A CA 1
ATOM 837 C C . GLY A 1 106 ? -13.092 -6.467 -9.842 1.00 83.62 106 GLY A C 1
ATOM 838 O O . GLY A 1 106 ? -14.208 -6.546 -9.333 1.00 83.62 106 GLY A O 1
ATOM 839 N N . GLU A 1 107 ? -12.475 -7.509 -10.402 1.00 86.38 107 GLU A N 1
ATOM 840 C CA . GLU A 1 107 ? -13.074 -8.847 -10.529 1.00 86.38 107 GLU A CA 1
ATOM 841 C C . GLU A 1 107 ? -13.222 -9.580 -9.181 1.00 86.38 107 GLU A C 1
ATOM 843 O O . GLU A 1 107 ? -14.129 -10.396 -9.004 1.00 86.38 107 GLU A O 1
ATOM 848 N N . VAL A 1 108 ? -12.345 -9.308 -8.205 1.00 89.88 108 VAL A N 1
ATOM 849 C CA . VAL A 1 108 ? -12.321 -10.034 -6.918 1.00 89.88 108 VAL A CA 1
ATOM 850 C C . VAL A 1 108 ? -12.791 -9.208 -5.724 1.00 89.88 108 VAL A C 1
ATOM 852 O O . VAL A 1 108 ? -12.989 -9.759 -4.643 1.00 89.88 108 VAL A O 1
ATOM 855 N N . ILE A 1 109 ? -12.985 -7.898 -5.880 1.00 89.56 109 ILE A N 1
ATOM 856 C CA . ILE A 1 109 ? -13.262 -6.990 -4.760 1.00 89.56 109 ILE A CA 1
ATOM 857 C C . ILE A 1 109 ? -14.559 -7.324 -4.025 1.00 89.56 109 ILE A C 1
ATOM 859 O O . ILE A 1 109 ? -14.602 -7.189 -2.808 1.00 89.56 109 ILE A O 1
ATOM 863 N N . GLU A 1 110 ? -15.580 -7.851 -4.709 1.00 90.25 110 GLU A N 1
ATOM 864 C CA . GLU A 1 110 ? -16.788 -8.346 -4.037 1.00 90.25 110 GLU A CA 1
ATOM 865 C C . GLU A 1 110 ? -16.484 -9.510 -3.093 1.00 90.25 110 GLU A C 1
ATOM 867 O O . GLU A 1 110 ? -16.990 -9.553 -1.972 1.00 90.25 110 GLU A O 1
ATOM 872 N N . GLN A 1 111 ? -15.619 -10.433 -3.521 1.00 90.94 111 GLN A N 1
ATOM 873 C CA . GLN A 1 111 ? -15.196 -11.565 -2.702 1.00 90.94 111 GLN A CA 1
ATOM 874 C C . GLN A 1 111 ? -14.355 -11.083 -1.519 1.00 90.94 111 GLN A C 1
ATOM 876 O O . GLN A 1 111 ? -14.537 -11.568 -0.406 1.00 90.94 111 GLN A O 1
ATOM 881 N N . LEU A 1 112 ? -13.488 -10.087 -1.732 1.00 90.19 112 LEU A N 1
ATOM 882 C CA . LEU A 1 112 ? -12.706 -9.470 -0.658 1.00 90.19 112 LEU A CA 1
ATOM 883 C C . LEU A 1 112 ? -13.605 -8.754 0.359 1.00 90.19 112 LEU A C 1
ATOM 885 O O . LEU A 1 112 ? -13.425 -8.929 1.560 1.00 90.19 112 LEU A O 1
ATOM 889 N N . CYS A 1 113 ? -14.602 -7.994 -0.095 1.00 88.19 113 CYS A N 1
ATOM 890 C CA . CYS A 1 113 ? -15.558 -7.312 0.780 1.00 88.19 113 CYS A CA 1
ATOM 891 C C . CYS A 1 113 ? -16.490 -8.279 1.530 1.00 88.19 113 CYS A C 1
ATOM 893 O O . CYS A 1 113 ? -17.026 -7.906 2.572 1.00 88.19 113 CYS A O 1
ATOM 895 N N . ALA A 1 114 ? -16.674 -9.508 1.036 1.00 88.81 114 ALA A N 1
ATOM 896 C CA . ALA A 1 114 ? -17.409 -10.559 1.740 1.00 88.81 114 ALA A CA 1
ATOM 897 C C . ALA A 1 114 ? -16.607 -11.195 2.894 1.00 88.81 114 ALA A C 1
ATOM 899 O O . ALA A 1 114 ? -17.197 -11.819 3.779 1.00 88.81 114 ALA A O 1
ATOM 900 N N . LEU A 1 115 ? -15.278 -11.044 2.905 1.00 89.50 115 LEU A N 1
ATOM 901 C CA . LEU A 1 115 ? -14.425 -11.480 4.011 1.00 89.50 115 LEU A CA 1
ATOM 902 C C . LEU A 1 115 ? -14.476 -10.474 5.168 1.00 89.50 115 LEU A C 1
ATOM 904 O O . LEU A 1 115 ? -14.798 -9.297 4.995 1.00 89.50 115 LEU A O 1
ATOM 908 N N . ASP A 1 116 ? -14.103 -10.916 6.373 1.00 88.75 116 ASP A N 1
ATOM 909 C CA . ASP A 1 116 ? -14.040 -10.034 7.540 1.00 88.75 116 ASP A CA 1
ATOM 910 C C . ASP A 1 116 ? -12.777 -9.155 7.538 1.00 88.75 116 ASP A C 1
ATOM 912 O O . ASP A 1 116 ? -11.864 -9.299 8.350 1.00 88.75 116 ASP A O 1
ATOM 916 N N . MET A 1 117 ? -12.715 -8.242 6.571 1.00 94.19 117 MET A N 1
ATOM 917 C CA . MET A 1 117 ? -11.585 -7.346 6.349 1.00 94.19 117 MET A CA 1
ATOM 918 C C . MET A 1 117 ? -12.034 -5.930 5.978 1.00 94.19 117 MET A C 1
ATOM 920 O O . MET A 1 117 ? -13.224 -5.660 5.805 1.00 94.19 117 MET A O 1
ATOM 924 N N . GLN A 1 118 ? -11.064 -5.024 5.889 1.00 96.56 118 GLN A N 1
ATOM 925 C CA . GLN A 1 118 ? -11.221 -3.646 5.445 1.00 96.56 118 GLN A CA 1
ATOM 926 C C . GLN A 1 118 ? -10.213 -3.309 4.346 1.00 96.56 118 GLN A C 1
ATOM 928 O O . GLN A 1 118 ? -9.077 -3.785 4.357 1.00 96.56 118 GLN A O 1
ATOM 933 N N . ILE A 1 119 ? -10.621 -2.455 3.416 1.00 95.94 119 ILE A N 1
ATOM 934 C CA . ILE A 1 119 ? -9.808 -1.963 2.308 1.00 95.94 119 ILE A CA 1
ATOM 935 C C . ILE A 1 119 ? -9.805 -0.436 2.364 1.00 95.94 119 ILE A C 1
ATOM 937 O O . ILE A 1 119 ? -10.851 0.209 2.374 1.00 95.94 119 ILE A O 1
ATOM 941 N N . VAL A 1 120 ? -8.615 0.148 2.392 1.00 96.88 120 VAL A N 1
ATOM 942 C CA . VAL A 1 120 ? -8.406 1.593 2.344 1.00 96.88 120 VAL A CA 1
ATOM 943 C C . VAL A 1 120 ? -7.676 1.918 1.055 1.00 96.88 120 VAL A C 1
ATOM 945 O O . VAL A 1 120 ? -6.578 1.417 0.824 1.00 96.88 120 VAL A O 1
ATOM 948 N N . VAL A 1 121 ? -8.272 2.764 0.223 1.00 95.19 121 VAL A N 1
ATOM 949 C CA . VAL A 1 121 ? -7.695 3.199 -1.050 1.00 95.19 121 VAL A CA 1
ATOM 950 C C . VAL A 1 121 ? -7.371 4.682 -0.967 1.00 95.19 121 VAL A C 1
ATOM 952 O O . VAL A 1 121 ? -8.220 5.478 -0.568 1.00 95.19 121 VAL A O 1
ATOM 955 N N . LEU A 1 122 ? -6.148 5.045 -1.345 1.00 94.81 122 LEU A N 1
ATOM 956 C CA . LEU A 1 122 ? -5.679 6.419 -1.484 1.00 94.81 122 LEU A CA 1
ATOM 957 C C . LEU A 1 122 ? -4.967 6.563 -2.830 1.00 94.81 122 LEU A C 1
ATOM 959 O O . LEU A 1 122 ? -3.935 5.930 -3.071 1.00 94.81 122 LEU A O 1
ATOM 963 N N . GLY A 1 123 ? -5.503 7.406 -3.705 1.00 90.19 123 GLY A N 1
ATOM 964 C CA . GLY A 1 123 ? -4.923 7.604 -5.026 1.00 90.19 123 GLY A CA 1
ATOM 965 C C . GLY A 1 123 ? -5.831 8.361 -5.980 1.00 90.19 123 GLY A C 1
ATOM 966 O O . GLY A 1 123 ? -7.003 8.576 -5.696 1.00 90.19 123 GLY A O 1
ATOM 967 N N . THR A 1 124 ? -5.266 8.742 -7.121 1.00 89.44 124 THR A N 1
ATOM 968 C CA . THR A 1 124 ? -5.956 9.413 -8.231 1.00 89.44 124 THR A CA 1
ATOM 969 C C . THR A 1 124 ? -5.437 8.858 -9.557 1.00 89.44 124 THR A C 1
ATOM 971 O O . THR A 1 124 ? -4.320 8.317 -9.619 1.00 89.44 124 THR A O 1
ATOM 974 N N . GLY A 1 125 ? -6.241 8.917 -10.616 1.00 88.31 125 GLY A N 1
ATOM 975 C CA . GLY A 1 125 ? -5.871 8.363 -11.913 1.00 88.31 125 GLY A CA 1
ATOM 976 C C . GLY A 1 125 ? -6.996 8.348 -12.946 1.00 88.31 125 GLY A C 1
ATOM 977 O O . GLY A 1 125 ? -7.587 9.373 -13.260 1.00 88.31 125 GLY A O 1
ATOM 978 N N . HIS A 1 126 ? -7.205 7.189 -13.567 1.00 88.31 126 HIS A N 1
ATOM 979 C CA . HIS A 1 126 ? -8.194 6.991 -14.619 1.00 88.31 126 HIS A CA 1
ATOM 980 C C . HIS A 1 126 ? -9.594 6.922 -14.014 1.00 88.31 126 HIS A C 1
ATOM 982 O O . HIS A 1 126 ? -9.847 6.145 -13.091 1.00 88.31 126 HIS A O 1
ATOM 988 N N . GLU A 1 127 ? -10.522 7.672 -14.604 1.00 88.56 127 GLU A N 1
ATOM 989 C CA . GLU A 1 127 ? -11.894 7.817 -14.113 1.00 88.56 127 GLU A CA 1
ATOM 990 C C . GLU A 1 127 ? -12.606 6.467 -13.921 1.00 88.56 127 GLU A C 1
ATOM 992 O O . GLU A 1 127 ? -13.326 6.274 -12.947 1.00 88.56 127 GLU A O 1
ATOM 997 N N . ASN A 1 128 ? -12.349 5.492 -14.799 1.00 87.69 128 ASN A N 1
ATOM 998 C CA . ASN A 1 128 ? -12.936 4.153 -14.706 1.00 87.69 128 ASN A CA 1
ATOM 999 C C . ASN A 1 128 ? -12.537 3.430 -13.408 1.00 87.69 128 ASN A C 1
ATOM 1001 O O . ASN A 1 128 ? -13.392 2.874 -12.718 1.00 87.69 128 ASN A O 1
ATOM 1005 N N . VAL A 1 129 ? -11.248 3.470 -13.058 1.00 87.94 129 VAL A N 1
ATOM 1006 C CA . VAL A 1 129 ? -10.718 2.830 -11.845 1.00 87.94 129 VAL A CA 1
ATOM 1007 C C . VAL A 1 129 ? -11.187 3.583 -10.602 1.00 87.94 129 VAL A C 1
ATOM 1009 O O . VAL A 1 129 ? -11.566 2.971 -9.603 1.00 87.94 129 VAL A O 1
ATOM 1012 N N . GLU A 1 130 ? -11.219 4.914 -10.663 1.00 91.19 130 GLU A N 1
ATOM 1013 C CA . GLU A 1 130 ? -11.750 5.731 -9.573 1.00 91.19 130 GLU A CA 1
ATOM 1014 C C . GLU A 1 130 ? -13.223 5.431 -9.299 1.00 91.19 130 GLU A C 1
ATOM 1016 O O . GLU A 1 130 ? -13.612 5.191 -8.154 1.00 91.19 130 GLU A O 1
ATOM 1021 N N . ASN A 1 131 ? -14.042 5.408 -10.351 1.00 91.31 131 ASN A N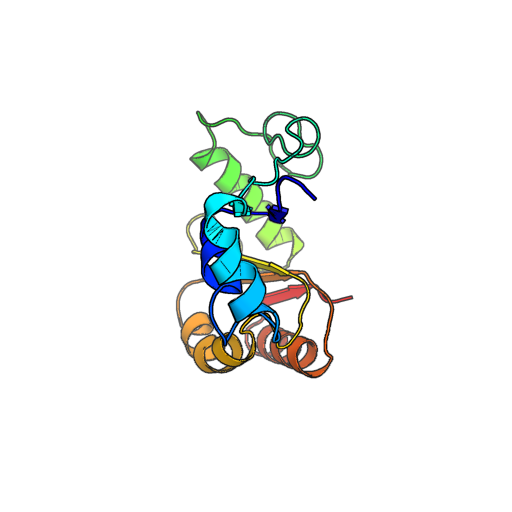 1
ATOM 1022 C CA . ASN A 1 131 ? -15.472 5.149 -10.255 1.00 91.31 131 ASN A CA 1
ATOM 1023 C C . ASN A 1 131 ? -15.757 3.735 -9.746 1.00 91.31 131 ASN A C 1
ATOM 1025 O O . ASN A 1 131 ? -16.685 3.559 -8.959 1.00 91.31 131 ASN A O 1
ATOM 1029 N N . MET A 1 132 ? -14.933 2.749 -10.109 1.00 91.25 132 MET A N 1
ATOM 1030 C CA . MET A 1 132 ? -15.000 1.404 -9.536 1.00 91.25 132 MET A CA 1
ATOM 1031 C C . MET A 1 132 ? -14.808 1.438 -8.012 1.00 91.25 132 MET A C 1
ATOM 1033 O O . MET A 1 132 ? -15.657 0.941 -7.272 1.00 91.25 132 MET A O 1
ATOM 1037 N N . PHE A 1 133 ? -13.737 2.061 -7.510 1.00 92.81 133 PHE A N 1
ATOM 1038 C CA . PHE A 1 133 ? -13.508 2.143 -6.063 1.00 92.81 133 PHE A CA 1
ATOM 1039 C C . PHE A 1 133 ? -14.573 2.977 -5.341 1.00 92.81 133 PHE A C 1
ATOM 1041 O O . PHE A 1 133 ? -15.005 2.588 -4.256 1.00 92.81 133 PHE A O 1
ATOM 1048 N N . ARG A 1 134 ? -15.058 4.072 -5.943 1.00 93.88 134 ARG A N 1
ATOM 1049 C CA . ARG A 1 134 ? -16.189 4.853 -5.406 1.00 93.88 134 ARG A CA 1
ATOM 1050 C C . ARG A 1 134 ? -17.466 4.015 -5.321 1.00 93.88 134 ARG A C 1
ATOM 1052 O O . ARG A 1 134 ? -18.167 4.085 -4.314 1.00 93.88 134 ARG A O 1
ATOM 1059 N N . HIS A 1 135 ? -17.752 3.201 -6.338 1.00 93.62 135 HIS A N 1
ATOM 1060 C CA . HIS A 1 135 ? -18.906 2.304 -6.345 1.00 93.62 135 HIS A CA 1
ATOM 1061 C C . HIS A 1 135 ? -18.850 1.311 -5.179 1.00 93.62 135 HIS A C 1
ATOM 1063 O O . HIS A 1 135 ? -19.823 1.179 -4.435 1.00 93.62 135 HIS A O 1
ATOM 1069 N N . TYR A 1 136 ? -17.706 0.655 -4.970 1.00 93.44 136 TYR A N 1
ATOM 1070 C CA . TYR A 1 136 ? -17.561 -0.312 -3.882 1.00 93.44 136 TYR A CA 1
ATOM 1071 C C . TYR A 1 136 ? -17.478 0.333 -2.497 1.00 93.44 136 TYR A C 1
ATOM 1073 O O . TYR A 1 136 ? -17.978 -0.255 -1.542 1.00 93.44 136 TYR A O 1
ATOM 1081 N N . ALA A 1 137 ? -16.944 1.553 -2.381 1.00 94.88 137 ALA A N 1
ATOM 1082 C CA . ALA A 1 137 ? -16.999 2.329 -1.140 1.00 94.88 137 ALA A CA 1
ATOM 1083 C C . ALA A 1 137 ? -18.448 2.647 -0.748 1.00 94.88 137 ALA A C 1
ATOM 1085 O O . ALA A 1 137 ? -18.824 2.530 0.414 1.00 94.88 137 ALA A O 1
ATOM 1086 N N . TRP A 1 138 ? -19.286 3.003 -1.727 1.00 95.00 138 TRP A N 1
ATOM 1087 C CA . TRP A 1 138 ? -20.714 3.222 -1.504 1.00 95.00 138 TRP A CA 1
ATOM 1088 C C . TRP A 1 138 ? -21.461 1.922 -1.168 1.00 95.00 138 TRP A C 1
ATOM 1090 O O . TRP A 1 138 ? -22.325 1.921 -0.293 1.00 95.00 138 TRP A O 1
ATOM 1100 N N . LYS A 1 139 ? -21.131 0.815 -1.846 1.00 95.06 139 LYS A N 1
ATOM 1101 C CA . LYS A 1 139 ? -21.778 -0.492 -1.649 1.00 95.06 139 LYS A CA 1
ATOM 1102 C C . LYS A 1 139 ? -21.408 -1.144 -0.309 1.00 95.06 139 LYS A C 1
ATOM 1104 O O . LYS A 1 139 ? -22.258 -1.802 0.286 1.00 95.06 139 LYS A O 1
ATOM 1109 N N . TYR A 1 140 ? -20.174 -0.955 0.162 1.00 95.12 140 TYR A N 1
ATOM 1110 C CA . TYR A 1 140 ? -19.639 -1.550 1.392 1.00 95.12 140 TYR A CA 1
ATOM 1111 C C . TYR A 1 140 ? -18.978 -0.496 2.302 1.00 95.12 140 TYR A C 1
ATOM 1113 O O . TYR A 1 140 ? -17.766 -0.551 2.533 1.00 95.12 140 TYR A O 1
ATOM 1121 N N . PRO A 1 141 ? -19.742 0.468 2.842 1.00 94.44 141 PRO A N 1
ATOM 1122 C CA . PRO A 1 141 ? -19.192 1.614 3.575 1.00 94.44 141 PRO A CA 1
ATOM 1123 C C . PRO A 1 141 ? -18.501 1.234 4.894 1.00 94.44 141 PRO A C 1
ATOM 1125 O O . PRO A 1 141 ? -17.690 1.991 5.413 1.00 94.44 141 PRO A O 1
ATOM 1128 N N . ASP A 1 142 ? -18.792 0.054 5.440 1.00 94.81 142 ASP A N 1
ATOM 1129 C CA . ASP A 1 142 ? -18.165 -0.507 6.639 1.00 94.81 142 ASP A CA 1
ATOM 1130 C C . ASP A 1 142 ? -16.896 -1.332 6.335 1.00 94.81 142 ASP A C 1
ATOM 1132 O O . ASP A 1 142 ? -16.181 -1.755 7.253 1.00 94.81 142 ASP A O 1
ATOM 1136 N N . ARG A 1 143 ? -16.605 -1.574 5.049 1.00 94.94 143 ARG A N 1
ATOM 1137 C CA . ARG A 1 143 ? -15.490 -2.411 4.581 1.00 94.94 143 ARG A CA 1
ATOM 1138 C C . ARG A 1 143 ? -14.515 -1.663 3.693 1.00 94.94 143 ARG A C 1
ATOM 1140 O O . ARG A 1 143 ? -13.333 -1.982 3.738 1.00 94.94 143 ARG A O 1
ATOM 1147 N N . LEU A 1 144 ? -14.966 -0.701 2.896 1.00 96.38 144 LEU A N 1
ATOM 1148 C CA . LEU A 1 144 ? -14.121 -0.011 1.934 1.00 96.38 144 LEU A CA 1
ATOM 1149 C C . LEU A 1 144 ? -14.219 1.503 2.092 1.00 96.38 144 LEU A C 1
ATOM 1151 O O . LEU A 1 144 ? -15.296 2.082 1.999 1.00 96.38 144 LEU A O 1
ATOM 1155 N N . SER A 1 145 ? -13.064 2.147 2.258 1.00 96.94 145 SER A N 1
ATOM 1156 C CA . SER A 1 145 ? -12.929 3.603 2.203 1.00 96.94 145 SER A CA 1
ATOM 1157 C C . SER A 1 145 ? -12.075 3.998 0.999 1.00 96.94 145 SER A C 1
ATOM 1159 O O . SER A 1 145 ? -10.918 3.584 0.893 1.00 96.94 145 SER A O 1
ATOM 1161 N N . ALA A 1 146 ? -12.646 4.784 0.083 1.00 95.38 146 ALA A N 1
ATOM 1162 C CA . ALA A 1 146 ? -11.960 5.298 -1.100 1.00 95.38 146 ALA A CA 1
ATOM 1163 C C . ALA A 1 146 ? -11.697 6.805 -0.957 1.00 95.38 146 ALA A C 1
ATOM 1165 O O . ALA A 1 146 ? -12.621 7.613 -1.004 1.00 95.38 146 ALA A O 1
ATOM 1166 N N . ASN A 1 147 ? -10.425 7.175 -0.807 1.00 94.62 147 ASN A N 1
ATOM 1167 C CA . ASN A 1 147 ? -9.942 8.549 -0.678 1.00 94.62 147 ASN A CA 1
ATOM 1168 C C . ASN A 1 147 ? -9.322 8.975 -2.014 1.00 94.62 147 ASN A C 1
ATOM 1170 O O . ASN A 1 147 ? -8.130 8.778 -2.260 1.00 94.62 147 ASN A O 1
ATOM 1174 N N . ILE A 1 148 ? -10.176 9.487 -2.901 1.00 90.00 148 ILE A N 1
ATOM 1175 C CA . ILE A 1 148 ? -9.850 9.838 -4.287 1.00 90.00 148 ILE A CA 1
ATOM 1176 C C . ILE A 1 148 ? -10.181 11.319 -4.488 1.00 90.00 148 ILE A C 1
ATOM 1178 O O . ILE A 1 148 ? -11.314 11.719 -4.212 1.00 90.00 148 ILE A O 1
ATOM 1182 N N . TYR A 1 149 ? -9.202 12.102 -4.950 1.00 74.94 149 TYR A N 1
ATOM 1183 C CA . TYR A 1 149 ? -9.252 13.567 -5.061 1.00 74.94 149 TYR A CA 1
ATOM 1184 C C . TYR A 1 149 ? -9.276 14.064 -6.504 1.00 74.94 149 TYR A C 1
ATOM 1186 O O . TYR A 1 149 ? -8.569 13.464 -7.340 1.00 74.94 149 TYR A O 1
#

Radius of gyration: 20.17 Å; chains: 1; bounding box: 52×25×49 Å

Sequence (149 aa):
ADKVTTVSESYAEEITTPEYGEGLHGLLYARRGDLVGILNGISYTHYNPETDNMIFERYSAKNAEVKKGINKVKLQELLNLPQDENKFMIGIISRLTDQKGFDLIGEVIEQLCALDMQIVVLGTGHENVENMFRHYAWKYPDRLSANIY

Secondary structure (DSSP, 8-state):
---EEES-HHHHHHTTSTTTSTT-HHHHHHTGGGEEE-PPP--TTTS-TTT-SSSSS---TTTHHHHHHHHHHHHHHHTT----SSSEEEEEES-B-GGGSHHHHHHHHHHHHHSSEEEEEE--B-HHHHHHHHHHHHH-TTTEEEE--